Protein AF-A0A6J0RI70-F1 (afdb_monomer_lite)

Secondary structure (DSSP, 8-state):
-PPP---EEE-TTS-EEEEEEGGG-HHHHHHHHSSS--HHHHHHHHHTEEEEETTEEEEEEEPTT-----------------S--------------------S--TT------S---SS-----TTSSTT--------

Radius of gyration: 23.28 Å; chains: 1; bounding box: 47×63×50 Å

pLDDT: mean 70.94, std 17.42, range [34.47, 93.94]

Structure (mmCIF, N/CA/C/O backbone):
data_AF-A0A6J0RI70-F1
#
_entry.id   AF-A0A6J0RI70-F1
#
loop_
_atom_site.group_PDB
_atom_site.id
_atom_site.type_symbol
_atom_site.label_atom_id
_atom_site.label_alt_id
_atom_site.label_comp_id
_atom_site.label_asym_id
_atom_site.label_entity_id
_atom_site.label_seq_id
_atom_site.pdbx_PDB_ins_code
_atom_site.Cartn_x
_atom_site.Cartn_y
_atom_site.Cartn_z
_atom_site.occupancy
_atom_site.B_iso_or_equiv
_atom_site.auth_seq_id
_atom_site.auth_comp_id
_atom_site.auth_asym_id
_atom_site.auth_atom_id
_atom_site.pdbx_PDB_model_num
ATOM 1 N N . MET A 1 1 ? 23.711 0.985 5.514 1.00 39.91 1 MET A N 1
ATOM 2 C CA . MET A 1 1 ? 22.404 1.492 5.990 1.00 39.91 1 MET A CA 1
ATOM 3 C C . MET A 1 1 ? 21.301 0.726 5.266 1.00 39.91 1 MET A C 1
ATOM 5 O O . MET A 1 1 ? 21.102 0.946 4.078 1.00 39.91 1 MET A O 1
ATOM 9 N N . GLY A 1 2 ? 20.676 -0.254 5.922 1.00 62.00 2 GLY A N 1
ATOM 10 C CA . GLY A 1 2 ? 19.608 -1.062 5.320 1.00 62.00 2 GLY A CA 1
ATOM 11 C C . GLY A 1 2 ? 18.304 -0.271 5.190 1.00 62.00 2 GLY A C 1
ATOM 12 O O . GLY A 1 2 ? 18.005 0.582 6.020 1.00 62.00 2 GLY A O 1
ATOM 13 N N . LYS A 1 3 ? 17.528 -0.533 4.138 1.00 68.50 3 LYS A N 1
ATOM 14 C CA . LYS A 1 3 ? 16.209 0.079 3.934 1.00 68.50 3 LYS A CA 1
ATOM 15 C C . LYS A 1 3 ? 15.186 -0.557 4.894 1.00 68.50 3 LYS A C 1
ATOM 17 O O . LYS A 1 3 ? 15.167 -1.785 4.980 1.00 68.50 3 LYS A O 1
ATOM 22 N N . PRO A 1 4 ? 14.323 0.219 5.580 1.00 79.69 4 PRO A N 1
ATOM 23 C CA . PRO A 1 4 ? 13.300 -0.349 6.455 1.00 79.69 4 PRO A CA 1
ATOM 24 C C . PRO A 1 4 ? 12.302 -1.172 5.628 1.00 79.69 4 PRO A C 1
ATOM 26 O O . PRO A 1 4 ? 11.700 -0.658 4.679 1.00 79.69 4 PRO A O 1
ATOM 29 N N . THR A 1 5 ? 12.162 -2.456 5.970 1.00 85.00 5 THR A N 1
ATOM 30 C CA . THR A 1 5 ? 11.227 -3.402 5.344 1.00 85.00 5 THR A CA 1
ATOM 31 C C . THR A 1 5 ? 10.160 -3.806 6.357 1.00 85.00 5 THR A C 1
ATOM 33 O O . THR A 1 5 ? 10.470 -4.151 7.491 1.00 85.00 5 THR A O 1
ATOM 36 N N . PHE A 1 6 ? 8.891 -3.729 5.952 1.00 87.81 6 PHE A N 1
ATOM 37 C CA . PHE A 1 6 ? 7.721 -3.962 6.813 1.00 87.81 6 PHE A CA 1
ATOM 38 C C . PHE A 1 6 ? 7.085 -5.342 6.590 1.00 87.81 6 PHE A C 1
ATOM 40 O O . PHE A 1 6 ? 6.032 -5.641 7.140 1.00 87.81 6 PHE A O 1
ATOM 47 N N . GLY A 1 7 ? 7.716 -6.183 5.768 1.00 88.19 7 GLY A N 1
ATOM 48 C CA . GLY A 1 7 ? 7.264 -7.536 5.457 1.00 88.19 7 GLY A CA 1
ATOM 49 C C . GLY A 1 7 ? 7.619 -7.960 4.033 1.00 88.19 7 GLY A C 1
ATOM 50 O O . GLY A 1 7 ? 7.998 -7.133 3.199 1.00 88.19 7 GLY A O 1
ATOM 51 N N . ARG A 1 8 ? 7.478 -9.260 3.755 1.00 90.12 8 ARG A N 1
ATOM 52 C CA . ARG A 1 8 ? 7.557 -9.814 2.395 1.00 90.12 8 ARG A CA 1
ATOM 53 C C . ARG A 1 8 ? 6.194 -9.706 1.717 1.00 90.12 8 ARG A C 1
ATOM 55 O O . ARG A 1 8 ? 5.167 -9.889 2.364 1.00 90.12 8 ARG A O 1
ATOM 62 N N . CYS A 1 9 ? 6.189 -9.424 0.424 1.00 90.50 9 CYS A N 1
ATOM 63 C CA . CYS A 1 9 ? 4.981 -9.272 -0.379 1.00 90.50 9 CYS A CA 1
ATOM 64 C C . CYS A 1 9 ? 5.191 -9.843 -1.785 1.00 90.50 9 CYS A C 1
ATOM 66 O O . CYS A 1 9 ? 6.317 -10.110 -2.206 1.00 90.50 9 CYS A O 1
ATOM 68 N N . ILE A 1 10 ? 4.096 -10.027 -2.517 1.00 89.88 10 ILE A N 1
ATOM 69 C CA . ILE A 1 10 ? 4.117 -10.409 -3.929 1.00 89.88 10 ILE A CA 1
ATOM 70 C C . ILE A 1 10 ? 3.629 -9.208 -4.735 1.00 89.88 10 ILE A C 1
ATOM 72 O O . ILE A 1 10 ? 2.579 -8.640 -4.441 1.00 89.88 10 ILE A O 1
ATOM 76 N N . THR A 1 11 ? 4.418 -8.787 -5.719 1.00 87.94 11 THR A N 1
ATOM 77 C CA . THR A 1 11 ? 4.047 -7.700 -6.634 1.00 87.94 11 THR A CA 1
ATOM 78 C C . THR A 1 11 ? 2.884 -8.125 -7.535 1.00 87.94 11 THR A C 1
ATOM 80 O O . THR A 1 11 ? 2.719 -9.323 -7.770 1.00 87.94 11 THR A O 1
ATOM 83 N N . PRO A 1 12 ? 2.120 -7.184 -8.124 1.00 84.00 12 PRO A N 1
ATOM 84 C CA . PRO A 1 12 ? 1.043 -7.519 -9.065 1.00 84.00 12 PRO A CA 1
ATOM 85 C C . PRO A 1 12 ? 1.508 -8.369 -10.260 1.00 84.00 12 PRO A C 1
ATOM 87 O O . PRO A 1 12 ? 0.736 -9.139 -10.816 1.00 84.00 12 PRO A O 1
ATOM 90 N N . ASN A 1 13 ? 2.800 -8.298 -10.598 1.00 84.94 13 ASN A N 1
ATOM 91 C CA . ASN A 1 13 ? 3.436 -9.104 -11.644 1.00 84.94 13 ASN A CA 1
ATOM 92 C C . ASN A 1 13 ? 3.864 -10.510 -11.168 1.00 84.94 13 ASN A C 1
ATOM 94 O O . ASN A 1 13 ? 4.660 -11.167 -11.837 1.00 84.94 13 ASN A O 1
ATOM 98 N N . GLY A 1 14 ? 3.436 -10.945 -9.979 1.00 83.50 14 GLY A N 1
ATOM 99 C CA . GLY A 1 14 ? 3.756 -12.256 -9.406 1.00 83.50 14 GLY A CA 1
ATOM 100 C C . GLY A 1 14 ? 5.187 -12.405 -8.879 1.00 83.50 14 GLY A C 1
ATOM 101 O O . GLY A 1 14 ? 5.599 -13.510 -8.533 1.00 83.50 14 GLY A O 1
ATOM 102 N N . ARG A 1 15 ? 5.972 -11.321 -8.803 1.00 84.00 15 ARG A N 1
ATOM 103 C CA . ARG A 1 15 ? 7.363 -11.382 -8.319 1.00 84.00 15 ARG A CA 1
ATOM 104 C C . ARG A 1 15 ? 7.454 -11.135 -6.817 1.00 84.00 15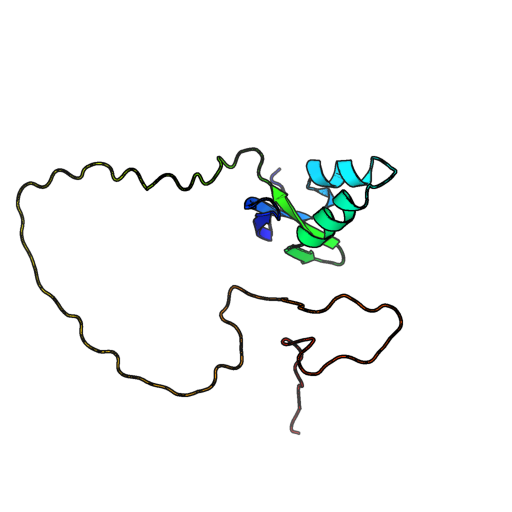 ARG A C 1
ATOM 106 O O . ARG A 1 15 ? 6.780 -10.215 -6.340 1.00 84.00 15 ARG A O 1
ATOM 113 N N . PRO A 1 16 ? 8.308 -11.874 -6.089 1.00 87.75 16 PRO A N 1
ATOM 114 C CA . PRO A 1 16 ? 8.561 -11.606 -4.683 1.00 87.75 16 PRO A CA 1
ATOM 115 C C . PRO A 1 16 ? 9.232 -10.241 -4.495 1.00 87.75 16 PRO A C 1
ATOM 117 O O . PRO A 1 16 ? 10.081 -9.815 -5.286 1.00 87.75 16 PRO A O 1
ATOM 120 N N . GLY A 1 17 ? 8.823 -9.552 -3.440 1.00 90.25 17 GLY A N 1
ATOM 121 C CA . GLY A 1 17 ? 9.326 -8.240 -3.086 1.00 90.25 17 GLY A CA 1
ATOM 122 C C . GLY A 1 17 ? 9.187 -7.938 -1.602 1.00 90.25 17 GLY A C 1
ATOM 123 O O . GLY A 1 17 ? 8.696 -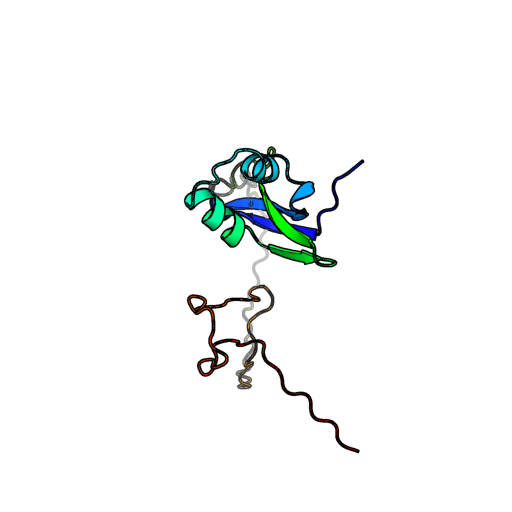8.741 -0.802 1.00 90.25 17 GLY A O 1
ATOM 124 N N . SER A 1 18 ? 9.582 -6.722 -1.254 1.00 92.19 18 SER A N 1
ATOM 125 C CA . SER A 1 18 ? 9.555 -6.206 0.107 1.00 92.19 18 SER A CA 1
ATOM 126 C C . SER A 1 18 ? 8.584 -5.031 0.225 1.00 92.19 18 SER A C 1
ATOM 128 O O . SER A 1 18 ? 8.613 -4.098 -0.585 1.00 92.19 18 SER A O 1
ATOM 130 N N . CYS A 1 19 ? 7.739 -5.058 1.257 1.00 92.56 19 CYS A N 1
ATOM 131 C CA . CYS A 1 19 ? 6.804 -3.983 1.578 1.00 92.56 19 CYS A CA 1
ATOM 132 C C . CYS A 1 19 ? 7.563 -2.828 2.239 1.00 92.56 19 CYS A C 1
ATOM 134 O O . CYS A 1 19 ? 8.150 -2.980 3.312 1.00 92.56 19 CYS A O 1
ATOM 136 N N . VAL A 1 20 ? 7.622 -1.684 1.563 1.00 92.19 20 VAL A N 1
ATOM 137 C CA . VAL A 1 20 ? 8.517 -0.565 1.893 1.00 92.19 20 VAL A CA 1
ATOM 138 C C . VAL A 1 20 ? 7.844 0.763 1.562 1.00 92.19 20 VAL A C 1
ATOM 140 O O . VAL A 1 20 ? 6.949 0.820 0.723 1.00 92.19 20 VAL A O 1
ATOM 143 N N . ILE A 1 21 ? 8.282 1.861 2.181 1.00 91.44 21 ILE A N 1
ATOM 144 C CA . ILE A 1 21 ? 7.744 3.196 1.862 1.00 91.44 21 ILE A CA 1
ATOM 145 C C . ILE A 1 21 ? 8.048 3.536 0.396 1.00 91.44 21 ILE A C 1
ATOM 147 O O . ILE A 1 21 ? 9.165 3.306 -0.078 1.00 91.44 21 ILE A O 1
ATOM 151 N N . LEU A 1 22 ? 7.071 4.125 -0.301 1.00 88.06 22 LEU A N 1
ATOM 152 C CA . LEU A 1 22 ? 7.153 4.503 -1.719 1.00 88.06 22 LEU A CA 1
ATOM 153 C C . LEU A 1 22 ? 8.436 5.262 -2.082 1.00 88.06 22 LEU A C 1
ATOM 155 O O . LEU A 1 22 ? 9.120 4.894 -3.034 1.00 88.06 22 LEU A O 1
ATOM 159 N N . GLN A 1 23 ? 8.822 6.238 -1.259 1.00 86.38 23 GLN A N 1
ATOM 160 C CA . GLN A 1 23 ? 10.041 7.044 -1.422 1.00 86.38 23 GLN A CA 1
ATOM 161 C C . GLN A 1 23 ? 11.327 6.209 -1.446 1.00 86.38 23 GLN A C 1
ATOM 163 O O . GLN A 1 23 ? 12.315 6.585 -2.066 1.00 86.38 23 GLN A O 1
ATOM 168 N N . HIS A 1 24 ? 11.329 5.055 -0.784 1.00 86.94 24 HIS A N 1
ATOM 169 C CA . HIS A 1 24 ? 12.502 4.200 -0.722 1.00 86.94 24 HIS A CA 1
ATOM 170 C C . HIS A 1 24 ? 12.567 3.200 -1.885 1.00 86.94 24 HIS A C 1
ATOM 172 O O . HIS A 1 24 ? 13.570 2.501 -2.037 1.00 86.94 24 HIS A O 1
ATOM 178 N N . CYS A 1 25 ? 11.523 3.058 -2.708 1.00 88.06 25 CYS A N 1
ATOM 179 C CA . CYS A 1 25 ? 11.543 2.189 -3.885 1.00 88.06 25 CYS A CA 1
ATOM 180 C C . CYS A 1 25 ? 11.892 2.990 -5.144 1.00 88.06 25 CYS A C 1
ATOM 182 O O . CYS A 1 25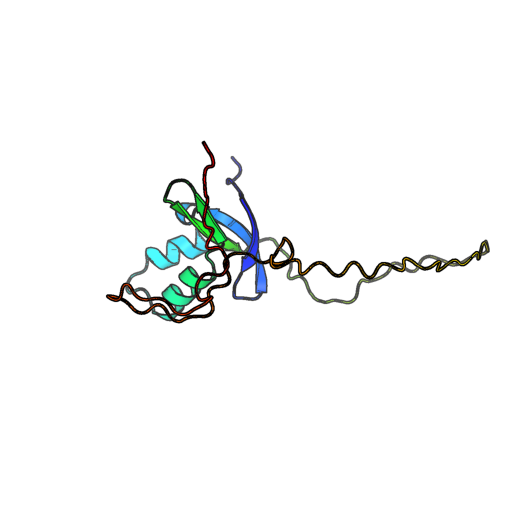 ? 11.002 3.486 -5.828 1.00 88.06 25 CYS A O 1
ATOM 184 N N . LYS A 1 26 ? 13.184 3.063 -5.495 1.00 86.69 26 LYS A N 1
ATOM 185 C CA . LYS A 1 26 ? 13.673 3.835 -6.655 1.00 86.69 26 LYS A CA 1
ATOM 186 C C . LYS A 1 26 ? 12.905 3.531 -7.951 1.00 86.69 26 LYS A C 1
ATOM 188 O O . LYS A 1 26 ? 12.583 4.452 -8.685 1.00 86.69 26 LYS A O 1
ATOM 193 N N . LYS A 1 27 ? 12.561 2.258 -8.183 1.00 81.19 27 LYS A N 1
ATOM 194 C CA . LYS A 1 27 ? 11.871 1.780 -9.394 1.00 81.19 27 LYS A CA 1
ATOM 195 C C . LYS A 1 27 ? 10.441 2.309 -9.551 1.00 81.19 27 LYS A C 1
ATOM 197 O O . LYS A 1 27 ? 10.022 2.582 -10.667 1.00 81.19 27 LYS A O 1
ATOM 202 N N . LEU A 1 28 ? 9.690 2.427 -8.455 1.00 79.75 28 LEU A N 1
ATOM 203 C CA . LEU A 1 28 ? 8.322 2.962 -8.485 1.00 79.75 28 LEU A CA 1
ATOM 204 C C . LEU A 1 28 ? 8.316 4.479 -8.270 1.00 79.75 28 LEU A C 1
ATOM 206 O O . LEU A 1 28 ? 7.469 5.173 -8.819 1.00 79.75 28 LEU A O 1
ATOM 210 N N . TYR A 1 29 ? 9.296 5.004 -7.535 1.00 85.06 29 TYR A N 1
ATOM 211 C CA . TYR A 1 29 ? 9.478 6.440 -7.361 1.00 85.06 29 TYR A CA 1
ATOM 212 C C . TYR A 1 29 ? 9.830 7.140 -8.680 1.00 85.06 29 TYR A C 1
ATOM 214 O O . TYR A 1 29 ? 9.293 8.202 -8.968 1.00 85.06 29 TYR A O 1
ATOM 222 N N . SER A 1 30 ? 10.655 6.520 -9.533 1.00 79.25 30 SER A N 1
ATOM 223 C CA . SER A 1 30 ? 10.973 7.062 -10.861 1.00 79.25 30 SER A CA 1
ATOM 224 C C . SER A 1 30 ? 9.763 7.154 -11.788 1.00 79.25 30 SER A C 1
ATOM 226 O O . SER A 1 30 ? 9.734 8.028 -12.646 1.00 79.25 30 SER A O 1
ATOM 228 N N . LEU A 1 31 ? 8.749 6.297 -11.610 1.00 79.81 31 LEU A N 1
ATOM 229 C CA . LEU A 1 31 ? 7.508 6.410 -12.379 1.00 79.81 31 LEU A CA 1
ATOM 230 C C . LEU A 1 31 ? 6.785 7.714 -12.043 1.00 79.81 31 LEU A C 1
ATOM 232 O O . LEU A 1 31 ? 6.291 8.358 -12.950 1.00 79.81 31 LEU A O 1
ATOM 236 N N . LEU A 1 32 ? 6.783 8.131 -10.773 1.00 78.44 32 LEU A N 1
ATOM 237 C CA . LEU A 1 32 ? 6.129 9.365 -10.316 1.00 78.44 32 LEU A CA 1
ATOM 238 C C . LEU A 1 32 ? 6.834 10.642 -10.782 1.00 78.44 32 LEU A C 1
ATOM 240 O O . LEU A 1 32 ? 6.189 11.682 -10.878 1.00 78.44 32 LEU A O 1
ATOM 244 N N . LEU A 1 33 ? 8.140 10.566 -11.048 1.00 79.19 33 LEU A N 1
ATOM 245 C CA . LEU A 1 33 ? 8.941 11.702 -11.510 1.00 79.19 33 LEU A CA 1
ATOM 246 C C . LEU A 1 33 ? 8.770 11.972 -13.011 1.00 79.19 33 LEU A C 1
ATOM 248 O O . LEU A 1 33 ? 8.875 13.118 -13.437 1.00 79.19 33 LEU A O 1
ATOM 252 N N . ASN A 1 34 ? 8.481 10.939 -13.805 1.00 68.44 34 ASN A N 1
ATOM 253 C CA . ASN A 1 34 ? 8.314 11.066 -15.249 1.00 68.44 34 ASN A CA 1
ATOM 254 C C . ASN A 1 34 ? 6.839 11.347 -15.575 1.00 68.44 34 ASN A C 1
ATOM 256 O O . ASN A 1 34 ? 6.028 10.428 -15.692 1.00 68.44 34 ASN A O 1
ATOM 260 N N . GLN A 1 35 ? 6.481 12.627 -15.694 1.00 73.94 35 GLN A N 1
ATOM 261 C CA . GLN A 1 35 ? 5.180 13.038 -16.226 1.00 73.94 35 GLN A CA 1
ATOM 262 C C . GLN A 1 35 ? 5.175 13.041 -17.766 1.00 73.94 35 GLN A C 1
ATOM 264 O O . GLN A 1 35 ? 6.200 13.360 -18.368 1.00 73.94 35 GLN A O 1
ATOM 269 N N . PRO A 1 36 ? 4.023 12.751 -18.408 1.00 64.81 36 PRO A N 1
ATOM 270 C CA . PRO A 1 36 ? 2.726 12.418 -17.810 1.00 64.81 36 PRO A CA 1
ATOM 271 C C . PRO A 1 36 ? 2.642 10.966 -17.310 1.00 64.81 36 PRO A C 1
ATOM 273 O O . PRO A 1 36 ? 3.109 10.023 -17.946 1.00 64.81 36 PRO A O 1
ATOM 276 N N . LEU A 1 37 ? 2.004 10.785 -16.151 1.00 68.19 37 LEU A N 1
ATOM 277 C CA . LEU A 1 37 ? 1.830 9.472 -15.534 1.00 68.19 37 LEU A CA 1
ATOM 278 C C . LEU A 1 37 ? 0.778 8.667 -16.311 1.00 68.19 37 LEU A C 1
ATOM 280 O O . LEU A 1 37 ? -0.415 8.941 -16.196 1.00 68.19 37 LEU A O 1
ATOM 284 N N . HIS A 1 38 ? 1.215 7.681 -17.093 1.00 74.75 38 HIS A N 1
ATOM 285 C CA . HIS A 1 38 ? 0.317 6.805 -17.850 1.00 74.75 38 HIS A CA 1
ATOM 286 C C . HIS A 1 38 ? -0.642 6.044 -16.912 1.00 74.75 38 HIS A C 1
ATOM 288 O O . HIS A 1 38 ? -0.221 5.564 -15.856 1.00 74.75 38 HIS A O 1
ATOM 294 N N . ASP A 1 39 ? -1.913 5.884 -17.292 1.00 75.62 39 ASP A N 1
ATOM 295 C CA . ASP A 1 39 ? -2.940 5.265 -16.434 1.00 75.62 39 ASP A CA 1
ATOM 296 C C . ASP A 1 39 ? -2.605 3.832 -15.993 1.00 75.62 39 ASP A C 1
ATOM 298 O O . ASP A 1 39 ? -2.919 3.428 -14.873 1.00 75.62 39 ASP A O 1
ATOM 302 N N . VAL A 1 40 ? -1.853 3.093 -16.812 1.00 76.75 40 VAL A N 1
ATOM 303 C CA . VAL A 1 40 ? -1.328 1.763 -16.463 1.00 76.75 40 VAL A CA 1
ATOM 304 C C . VAL A 1 40 ? -0.404 1.826 -15.241 1.00 76.75 40 VAL A C 1
ATOM 306 O O . VAL A 1 40 ? -0.483 0.985 -14.345 1.00 76.75 40 VAL A O 1
ATOM 309 N N . ASN A 1 41 ? 0.432 2.863 -15.146 1.00 78.44 41 ASN A N 1
ATOM 310 C CA . ASN A 1 41 ? 1.335 3.053 -14.011 1.00 78.44 41 ASN A CA 1
ATOM 311 C C . ASN A 1 41 ? 0.565 3.435 -12.742 1.00 78.44 41 ASN A C 1
ATOM 313 O O . ASN A 1 41 ? 0.945 3.013 -11.649 1.00 78.44 41 ASN A O 1
ATOM 317 N N . ARG A 1 42 ? -0.544 4.181 -12.875 1.00 82.25 42 ARG A N 1
ATOM 318 C CA . ARG A 1 42 ? -1.450 4.481 -11.753 1.00 82.25 42 ARG A CA 1
ATOM 319 C C . ARG A 1 42 ? -2.094 3.215 -11.206 1.00 82.25 42 ARG A C 1
ATOM 321 O O . ARG A 1 42 ? -2.076 3.005 -9.993 1.00 82.25 42 ARG A O 1
ATOM 328 N N . LEU A 1 43 ? -2.606 2.358 -12.089 1.00 84.12 43 LEU A N 1
ATOM 329 C CA . LEU A 1 43 ? -3.204 1.086 -11.694 1.00 84.12 43 LEU A CA 1
ATOM 330 C C . LEU A 1 43 ? -2.175 0.188 -10.998 1.00 84.12 43 LEU A C 1
ATOM 332 O O . LEU A 1 43 ? -2.447 -0.349 -9.925 1.00 84.12 43 LEU A O 1
ATOM 336 N N . TYR A 1 44 ? -0.964 0.098 -11.551 1.00 85.62 44 TYR A N 1
ATOM 337 C CA . TYR A 1 44 ? 0.116 -0.690 -10.963 1.00 85.62 44 TYR A CA 1
ATOM 338 C C . TYR A 1 44 ? 0.541 -0.180 -9.574 1.00 85.62 44 TYR A C 1
ATOM 340 O O . TYR A 1 44 ? 0.760 -0.981 -8.661 1.00 85.62 44 TYR A O 1
ATOM 348 N N . LEU A 1 45 ? 0.623 1.143 -9.380 1.00 84.81 45 LEU A N 1
ATOM 349 C CA . LEU A 1 45 ? 0.897 1.763 -8.076 1.00 84.81 45 LEU A CA 1
ATOM 350 C C . LEU A 1 45 ? -0.206 1.449 -7.059 1.00 84.81 45 LEU A C 1
ATOM 352 O O . LEU A 1 45 ? 0.105 1.107 -5.919 1.00 84.81 45 LEU A O 1
ATOM 356 N N . SER A 1 46 ? -1.471 1.509 -7.485 1.00 85.69 46 SER A N 1
ATOM 357 C CA . SER A 1 46 ? -2.622 1.165 -6.646 1.00 85.69 46 SER A CA 1
ATOM 358 C C . SER A 1 46 ? -2.617 -0.309 -6.235 1.00 85.69 46 SER A C 1
ATOM 360 O O . SER A 1 46 ? -2.862 -0.621 -5.076 1.00 85.69 46 SER A O 1
ATOM 362 N N . GLN A 1 47 ? -2.323 -1.226 -7.161 1.00 87.31 47 GLN A N 1
ATOM 363 C CA . GLN A 1 47 ? -2.302 -2.670 -6.892 1.00 87.31 47 GLN A CA 1
ATOM 364 C C . GLN A 1 47 ? -1.080 -3.111 -6.081 1.00 87.31 47 GLN A C 1
ATOM 366 O O . GLN A 1 47 ? -1.132 -4.104 -5.363 1.00 87.31 47 GLN A O 1
ATOM 371 N N . SER A 1 48 ? 0.032 -2.380 -6.182 1.00 88.44 48 SER A N 1
ATOM 372 C CA . SER A 1 48 ? 1.251 -2.678 -5.425 1.00 88.44 48 SER A CA 1
ATOM 373 C C . SER A 1 48 ? 1.170 -2.223 -3.968 1.00 88.44 48 SER A C 1
ATOM 375 O O . SER A 1 48 ? 2.134 -2.397 -3.229 1.00 88.44 48 SER A O 1
ATOM 377 N N . GLN A 1 49 ? 0.074 -1.614 -3.530 1.00 91.88 49 GLN A N 1
ATOM 378 C CA . GLN A 1 49 ? -0.051 -1.092 -2.181 1.00 91.88 49 GLN A CA 1
ATOM 379 C C . GLN A 1 49 ? -0.194 -2.214 -1.140 1.00 91.88 49 GLN A C 1
ATOM 381 O O . GLN A 1 49 ? -1.145 -2.987 -1.169 1.00 91.88 49 GLN A O 1
ATOM 386 N N . CYS A 1 50 ? 0.740 -2.275 -0.185 1.00 90.56 50 CYS A N 1
ATOM 387 C CA . CYS A 1 50 ? 0.764 -3.300 0.868 1.00 90.56 50 CYS A CA 1
ATOM 388 C C . CYS A 1 50 ? 0.386 -2.767 2.259 1.00 90.56 50 CYS A C 1
ATOM 390 O O . CYS A 1 50 ? 0.227 -3.558 3.185 1.00 90.56 50 CYS A O 1
ATOM 392 N N . GLY A 1 51 ? 0.240 -1.448 2.433 1.00 89.19 51 GLY A N 1
ATOM 393 C CA . GLY A 1 51 ? -0.209 -0.869 3.699 1.00 89.19 51 GLY A CA 1
ATOM 394 C C . GLY A 1 51 ? -0.020 0.644 3.805 1.00 89.19 51 GLY A C 1
ATOM 395 O O . GLY A 1 51 ? 0.309 1.327 2.831 1.00 89.19 51 GLY A O 1
ATOM 396 N N . TYR A 1 52 ? -0.206 1.155 5.022 1.00 89.94 52 TYR A N 1
ATOM 397 C CA . TYR A 1 52 ? 0.030 2.548 5.396 1.00 89.94 52 TYR A CA 1
ATOM 398 C C . TYR A 1 52 ? 0.794 2.614 6.715 1.00 89.94 52 TYR A C 1
ATOM 400 O O . TYR A 1 52 ? 0.478 1.889 7.654 1.00 89.94 52 TYR A O 1
ATOM 408 N N . LEU A 1 53 ? 1.764 3.520 6.798 1.00 87.25 53 LEU A N 1
ATOM 409 C CA . LEU A 1 53 ? 2.514 3.789 8.020 1.00 87.25 53 LEU A CA 1
ATOM 410 C C . LEU A 1 53 ? 2.698 5.294 8.186 1.00 87.25 53 LEU A C 1
ATOM 412 O O . LEU A 1 53 ? 3.284 5.937 7.319 1.00 87.25 53 LEU A O 1
ATOM 416 N N . ASN A 1 54 ? 2.225 5.867 9.295 1.00 88.31 54 ASN A N 1
ATOM 417 C CA . ASN A 1 54 ? 2.390 7.295 9.607 1.00 88.31 54 ASN A CA 1
ATOM 418 C C . ASN A 1 54 ? 1.956 8.221 8.452 1.00 88.31 54 ASN A C 1
ATOM 420 O O . ASN A 1 54 ? 2.699 9.113 8.048 1.00 88.31 54 ASN A O 1
ATOM 424 N N . ARG A 1 55 ? 0.772 7.966 7.870 1.00 85.94 55 ARG A N 1
ATOM 425 C CA . ARG A 1 55 ? 0.231 8.642 6.666 1.00 85.94 55 ARG A CA 1
ATOM 426 C C . ARG A 1 55 ? 1.052 8.460 5.378 1.00 85.94 55 ARG A C 1
ATOM 428 O O . ARG A 1 55 ? 0.697 9.026 4.349 1.00 85.94 55 ARG A O 1
ATOM 435 N N . LYS A 1 56 ? 2.114 7.652 5.389 1.00 86.25 56 LYS A N 1
ATOM 436 C CA . LYS A 1 56 ? 2.880 7.282 4.194 1.00 86.25 56 LYS A CA 1
ATOM 437 C C . LYS A 1 56 ? 2.359 5.968 3.624 1.00 86.25 56 LYS A C 1
ATOM 439 O O . LYS A 1 56 ? 2.119 5.012 4.360 1.00 86.25 56 LYS A O 1
ATOM 444 N N . VAL A 1 57 ? 2.215 5.916 2.303 1.00 89.75 57 VAL A N 1
ATOM 445 C CA . VAL A 1 57 ? 1.859 4.688 1.582 1.00 89.75 57 VAL A CA 1
ATOM 446 C C . VAL A 1 57 ? 3.057 3.740 1.555 1.00 89.75 57 VAL A C 1
ATOM 448 O O . VAL A 1 57 ? 4.175 4.132 1.193 1.00 89.75 57 VAL A O 1
ATOM 451 N N . LEU A 1 58 ? 2.801 2.482 1.908 1.00 91.81 58 LEU A N 1
ATOM 452 C CA . LEU A 1 58 ? 3.720 1.371 1.704 1.00 91.81 58 LEU A CA 1
ATOM 453 C C . LEU A 1 58 ? 3.364 0.648 0.405 1.00 91.81 58 LEU A C 1
ATOM 455 O O . LEU A 1 58 ? 2.198 0.360 0.134 1.00 91.81 58 LEU A O 1
ATOM 459 N N . ILE A 1 59 ? 4.385 0.315 -0.375 1.00 92.19 59 ILE A N 1
ATOM 460 C CA . ILE A 1 59 ? 4.261 -0.422 -1.630 1.00 92.19 59 ILE A CA 1
ATOM 461 C C . ILE A 1 59 ? 5.131 -1.674 -1.626 1.00 92.19 59 ILE A C 1
ATOM 463 O O . ILE A 1 59 ? 6.186 -1.732 -0.991 1.00 92.19 59 ILE A O 1
ATOM 467 N N . CYS A 1 60 ? 4.707 -2.663 -2.396 1.00 92.75 60 CYS A N 1
ATOM 468 C CA . CYS A 1 60 ? 5.465 -3.856 -2.683 1.00 92.75 60 CYS A CA 1
ATOM 469 C C . CYS A 1 60 ? 6.525 -3.543 -3.741 1.00 92.75 60 CYS A C 1
ATOM 471 O O . CYS A 1 60 ? 6.227 -3.368 -4.923 1.00 92.75 60 CYS A O 1
ATOM 473 N N . CYS A 1 61 ? 7.777 -3.429 -3.304 1.00 91.44 61 CYS A N 1
ATOM 474 C CA . CYS A 1 61 ? 8.907 -3.165 -4.182 1.00 91.44 61 CYS A CA 1
ATOM 475 C C . CYS A 1 61 ? 9.543 -4.506 -4.578 1.00 91.44 61 CYS A C 1
ATOM 477 O O . CYS A 1 61 ? 9.944 -5.243 -3.678 1.00 91.44 61 CYS A O 1
ATOM 479 N N . PRO A 1 62 ? 9.647 -4.844 -5.877 1.00 88.94 62 PRO A N 1
ATOM 480 C CA . PRO A 1 62 ? 10.294 -6.082 -6.299 1.00 88.94 62 PRO A CA 1
ATOM 481 C C . PRO A 1 62 ? 11.765 -6.069 -5.882 1.00 88.94 62 PRO A C 1
ATOM 483 O O . PRO A 1 62 ? 12.464 -5.074 -6.107 1.00 88.94 62 PRO A O 1
ATOM 486 N N . ASP A 1 63 ? 12.237 -7.170 -5.308 1.00 84.31 63 ASP A N 1
ATOM 487 C CA . ASP A 1 63 ? 13.649 -7.305 -4.972 1.00 84.31 63 ASP A CA 1
ATOM 488 C C . ASP A 1 63 ? 14.426 -7.550 -6.276 1.00 84.31 63 ASP A C 1
ATOM 490 O O . ASP A 1 63 ? 14.115 -8.456 -7.041 1.00 84.31 63 ASP A O 1
ATOM 494 N N . GLN A 1 64 ? 15.428 -6.720 -6.579 1.00 68.19 64 GLN A N 1
ATOM 495 C CA . GLN A 1 64 ? 16.228 -6.864 -7.813 1.00 68.19 64 GLN A CA 1
ATOM 496 C C . GLN A 1 64 ? 17.037 -8.177 -7.834 1.00 68.19 64 GLN A C 1
ATOM 498 O O . GLN A 1 64 ? 17.433 -8.631 -8.900 1.00 68.19 64 GLN A O 1
ATOM 503 N N . ASN A 1 65 ? 17.249 -8.781 -6.660 1.00 58.31 65 ASN A N 1
ATOM 504 C CA . ASN A 1 65 ? 18.033 -10.000 -6.463 1.00 58.31 65 ASN A CA 1
ATOM 505 C C . ASN A 1 65 ? 17.192 -11.229 -6.102 1.00 58.31 65 ASN A C 1
ATOM 507 O O . ASN A 1 65 ? 17.763 -12.275 -5.796 1.00 58.31 65 ASN A O 1
ATOM 511 N N . SER A 1 66 ? 15.859 -11.139 -6.106 1.00 50.38 66 SER A N 1
ATOM 512 C CA . SER A 1 66 ? 15.058 -12.348 -5.978 1.00 50.38 66 SER A CA 1
ATOM 513 C C . SER A 1 66 ? 15.033 -13.035 -7.337 1.00 50.38 66 SER A C 1
ATOM 515 O O . SER A 1 66 ? 14.368 -12.609 -8.285 1.00 50.38 66 SER A O 1
ATOM 517 N N . THR A 1 67 ? 15.816 -14.109 -7.432 1.00 45.69 67 THR A N 1
ATOM 518 C CA . THR A 1 67 ? 15.620 -15.131 -8.452 1.00 45.69 67 THR A CA 1
ATOM 519 C C . THR A 1 67 ? 14.120 -15.398 -8.566 1.00 45.69 67 THR A C 1
ATOM 521 O O . THR A 1 67 ? 13.435 -15.459 -7.535 1.00 45.69 67 THR A O 1
ATOM 524 N N . PRO A 1 68 ? 13.566 -15.496 -9.790 1.00 45.62 68 PRO A N 1
ATOM 525 C CA . PRO A 1 68 ? 12.188 -15.925 -9.931 1.00 45.62 68 PRO A CA 1
ATOM 526 C C . PRO A 1 68 ? 12.020 -17.179 -9.074 1.00 45.62 68 PRO A C 1
ATOM 528 O O . PRO A 1 68 ? 12.866 -18.076 -9.124 1.00 45.62 68 PRO A O 1
ATOM 531 N N . LEU A 1 69 ? 10.953 -17.236 -8.272 1.00 44.81 69 LEU A N 1
ATOM 532 C CA . LEU A 1 69 ? 10.421 -18.524 -7.854 1.00 44.81 69 LEU A CA 1
ATOM 533 C C . LEU A 1 69 ? 9.987 -19.190 -9.155 1.00 44.81 69 LEU A C 1
ATOM 535 O O . LEU A 1 69 ? 8.843 -19.076 -9.585 1.00 44.81 69 LEU A O 1
ATOM 539 N N . ILE A 1 70 ? 10.946 -19.800 -9.843 1.00 39.50 70 ILE A N 1
ATOM 540 C CA . ILE A 1 70 ? 10.638 -20.797 -10.830 1.00 39.50 70 ILE A CA 1
ATOM 541 C C . ILE A 1 70 ? 9.880 -21.831 -10.010 1.00 39.50 70 ILE A C 1
ATOM 543 O O . ILE A 1 70 ? 10.386 -22.345 -9.008 1.00 39.50 70 ILE A O 1
ATOM 547 N N . LEU A 1 71 ? 8.651 -22.121 -10.416 1.00 43.38 71 LEU A N 1
ATOM 548 C CA . LEU A 1 71 ? 8.008 -23.378 -10.074 1.00 43.38 71 LEU A CA 1
ATOM 549 C C . LEU A 1 71 ? 8.779 -24.502 -10.794 1.00 43.38 71 LEU A C 1
ATOM 551 O O . LEU A 1 71 ? 8.240 -25.227 -11.617 1.00 43.38 71 LEU A O 1
ATOM 555 N N . THR A 1 72 ? 10.083 -24.603 -10.551 1.00 36.22 72 THR A N 1
ATOM 556 C CA . THR A 1 72 ? 10.875 -25.779 -10.852 1.00 36.22 72 THR A CA 1
ATOM 557 C C . THR A 1 72 ? 10.668 -26.662 -9.656 1.00 36.22 72 THR A C 1
ATOM 559 O O . THR A 1 72 ? 11.073 -26.325 -8.542 1.00 36.22 72 THR A O 1
ATOM 562 N N . GLN A 1 73 ? 9.956 -27.750 -9.923 1.00 48.31 73 GLN A N 1
ATOM 563 C CA . GLN A 1 73 ? 9.953 -28.979 -9.150 1.00 48.31 73 GLN A CA 1
ATOM 564 C C . GLN A 1 73 ? 11.223 -29.057 -8.309 1.00 48.31 73 GLN A C 1
ATOM 566 O O . GLN A 1 73 ? 12.330 -29.019 -8.849 1.00 48.31 73 GLN A O 1
ATOM 571 N N . ALA A 1 74 ? 11.039 -29.082 -6.990 1.00 42.91 74 ALA A N 1
ATOM 572 C CA . ALA A 1 74 ? 12.122 -29.257 -6.048 1.00 42.91 74 ALA A CA 1
ATOM 573 C C . ALA A 1 74 ? 13.006 -30.408 -6.535 1.00 42.91 74 ALA A C 1
ATOM 575 O O . ALA A 1 74 ? 12.570 -31.558 -6.583 1.00 42.91 74 ALA A O 1
ATOM 576 N N . THR A 1 75 ? 14.240 -30.091 -6.920 1.00 35.84 75 THR A N 1
ATOM 577 C CA . THR A 1 75 ? 15.292 -31.074 -7.125 1.00 35.84 75 THR A CA 1
ATOM 578 C C . THR A 1 75 ? 15.599 -31.650 -5.751 1.00 35.84 75 THR A C 1
ATOM 580 O O . THR A 1 75 ? 16.426 -31.148 -4.990 1.00 35.84 75 THR A O 1
ATOM 583 N N . VAL A 1 76 ? 14.843 -32.685 -5.397 1.00 46.06 76 VAL A N 1
ATOM 584 C CA . VAL A 1 76 ? 15.162 -33.596 -4.312 1.00 46.06 76 VAL A CA 1
ATOM 585 C C . VAL A 1 76 ? 16.541 -34.152 -4.648 1.00 46.06 76 VAL A C 1
ATOM 587 O O . VAL A 1 76 ? 16.704 -34.876 -5.628 1.00 46.06 76 VAL A O 1
ATOM 590 N N . LYS A 1 77 ? 17.557 -33.775 -3.866 1.00 40.81 77 LYS A N 1
ATOM 591 C CA . LYS A 1 77 ? 18.817 -34.524 -3.837 1.00 40.81 77 LYS A CA 1
ATOM 592 C C . LYS A 1 77 ? 18.446 -35.998 -3.625 1.00 40.81 77 LYS A C 1
ATOM 594 O O . LYS A 1 77 ? 17.707 -36.257 -2.674 1.00 40.81 77 LYS A O 1
ATOM 599 N N . PRO A 1 78 ? 18.901 -36.949 -4.457 1.00 39.31 78 PRO A N 1
ATOM 600 C CA . PRO A 1 78 ? 18.575 -38.350 -4.246 1.00 39.31 78 PRO A CA 1
ATOM 601 C C . PRO A 1 78 ? 19.207 -38.793 -2.924 1.00 39.31 78 PRO A C 1
ATOM 603 O O . PRO A 1 78 ? 20.424 -38.933 -2.808 1.00 39.31 78 PRO A O 1
ATOM 606 N N . ILE A 1 79 ? 18.374 -38.955 -1.898 1.00 46.59 79 ILE A N 1
ATOM 607 C CA . ILE A 1 79 ? 18.764 -39.597 -0.648 1.00 46.59 79 ILE A CA 1
ATOM 608 C C . ILE A 1 79 ? 18.899 -41.082 -0.980 1.00 46.59 79 ILE A C 1
ATOM 610 O O . ILE A 1 79 ? 17.921 -41.748 -1.315 1.00 46.59 79 ILE A O 1
ATOM 614 N N . LYS A 1 80 ? 20.142 -41.566 -0.949 1.00 37.97 80 LYS A N 1
ATOM 615 C CA . LYS A 1 80 ? 20.517 -42.967 -1.135 1.00 37.97 80 LYS A CA 1
ATOM 616 C C . LYS A 1 80 ? 19.808 -43.811 -0.069 1.00 37.97 80 LYS A C 1
ATOM 618 O O . LYS A 1 80 ? 20.090 -43.675 1.118 1.00 37.97 80 LYS A O 1
ATOM 623 N N . LEU A 1 81 ? 18.860 -44.633 -0.510 1.00 49.31 81 LEU A N 1
ATOM 624 C CA . LEU A 1 81 ? 18.129 -45.587 0.314 1.00 49.31 81 LEU A CA 1
ATOM 625 C C . LEU A 1 81 ? 18.968 -46.862 0.444 1.00 49.31 81 LEU A C 1
ATOM 627 O O . LEU A 1 81 ? 18.945 -47.703 -0.442 1.00 49.31 81 LEU A O 1
ATOM 631 N N . GLU A 1 82 ? 19.683 -47.002 1.555 1.00 43.94 82 GLU A N 1
ATOM 632 C CA . GLU A 1 82 ? 20.215 -48.285 2.017 1.00 43.94 82 GLU A CA 1
ATOM 633 C C . GLU A 1 82 ? 19.771 -48.468 3.476 1.00 43.94 82 GLU A C 1
ATOM 635 O O . GLU A 1 82 ? 20.283 -47.834 4.392 1.00 43.94 82 GLU A O 1
ATOM 640 N N . GLN A 1 83 ? 18.734 -49.298 3.620 1.00 49.75 83 GLN A N 1
ATOM 641 C CA . GLN A 1 83 ? 18.443 -50.201 4.741 1.00 49.75 83 GLN A CA 1
ATOM 642 C C . GLN A 1 83 ? 18.264 -49.609 6.156 1.00 49.75 83 GLN A C 1
ATOM 644 O O . GLN A 1 83 ? 19.206 -49.374 6.904 1.00 49.75 83 GLN A O 1
ATOM 649 N N . GLY A 1 84 ? 16.994 -49.517 6.578 1.00 34.47 84 GLY A N 1
ATOM 650 C CA . GLY A 1 84 ? 16.614 -49.336 7.984 1.00 34.47 84 GLY A CA 1
ATOM 651 C C . GLY A 1 84 ? 15.128 -49.034 8.190 1.00 34.47 84 GLY A C 1
ATOM 652 O O . GLY A 1 84 ? 14.730 -47.888 8.361 1.00 34.47 84 GLY A O 1
ATOM 653 N N . PHE A 1 85 ? 14.291 -50.068 8.154 1.00 49.25 85 PHE A N 1
ATOM 654 C CA . PHE A 1 85 ? 12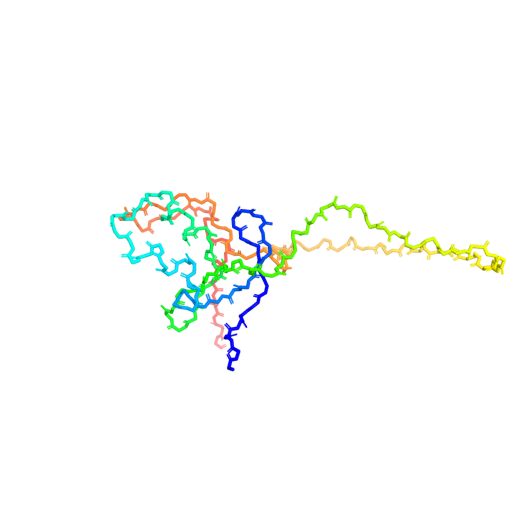.839 -50.009 8.338 1.00 49.25 85 PHE A CA 1
ATOM 655 C C . PHE A 1 85 ? 12.451 -49.699 9.798 1.00 49.25 85 PHE A C 1
ATOM 657 O O . PHE A 1 85 ? 12.757 -50.485 10.691 1.00 49.25 85 PHE A O 1
ATOM 664 N N . LYS A 1 86 ? 11.670 -48.635 10.033 1.00 42.28 86 LYS A N 1
ATOM 665 C CA . LYS A 1 86 ? 10.604 -48.635 11.054 1.00 42.28 86 LYS A CA 1
ATOM 666 C C . LYS A 1 86 ? 9.355 -47.971 10.482 1.00 42.28 86 LYS A C 1
ATOM 668 O O . LYS A 1 86 ? 9.256 -46.753 10.383 1.00 42.28 86 LYS A O 1
ATOM 673 N N . LYS A 1 87 ? 8.409 -48.817 10.084 1.00 53.97 87 LYS A N 1
ATOM 674 C CA . LYS A 1 87 ? 7.045 -48.459 9.706 1.00 53.97 87 LYS A CA 1
ATOM 675 C C . LYS A 1 87 ? 6.179 -48.625 10.957 1.00 53.97 87 LYS A C 1
ATOM 677 O O . LYS A 1 87 ? 6.065 -49.735 11.465 1.00 53.97 87 LYS A O 1
ATOM 682 N N . ALA A 1 88 ? 5.580 -47.541 11.431 1.00 44.03 88 ALA A N 1
ATOM 683 C CA . ALA A 1 88 ? 4.397 -47.578 12.279 1.00 44.03 88 ALA A CA 1
ATOM 684 C C . ALA A 1 88 ? 3.514 -46.382 11.905 1.00 44.03 88 ALA A C 1
ATOM 686 O O . ALA A 1 88 ? 3.944 -45.232 11.907 1.00 44.03 88 ALA A O 1
ATOM 687 N N . VAL A 1 89 ? 2.310 -46.732 11.476 1.00 45.59 89 VAL A N 1
ATOM 688 C CA . VAL A 1 89 ? 1.164 -45.888 11.142 1.00 45.59 89 VAL A CA 1
ATOM 689 C C . VAL A 1 89 ? 0.539 -45.338 12.429 1.00 45.59 89 VAL A C 1
ATOM 691 O O . VAL A 1 89 ? 0.675 -45.984 13.462 1.00 45.59 89 VAL A O 1
ATOM 694 N N .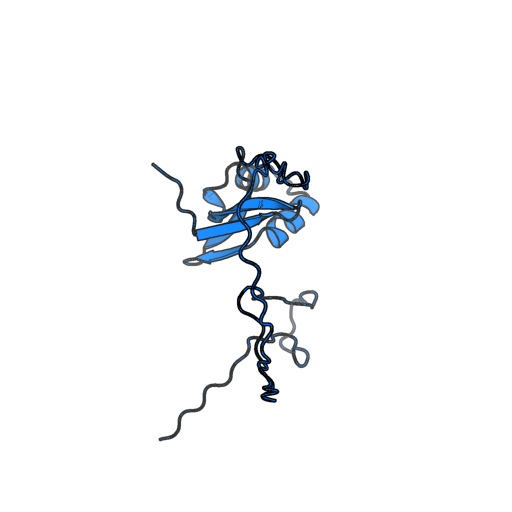 LEU A 1 90 ? -0.137 -44.182 12.329 1.00 51.94 90 LEU A N 1
ATOM 695 C CA . LEU A 1 90 ? -1.461 -43.799 12.889 1.00 51.94 90 LEU A CA 1
ATOM 696 C C . LEU A 1 90 ? -1.541 -42.261 12.736 1.00 51.94 90 LEU A C 1
ATOM 698 O O . LEU A 1 90 ? -0.730 -41.550 13.312 1.00 51.94 90 LEU A O 1
ATOM 702 N N . LEU A 1 91 ? -2.358 -41.613 11.895 1.00 58.09 91 LEU A N 1
ATOM 703 C CA . LEU A 1 91 ? -3.719 -41.886 11.420 1.00 58.09 91 LEU A CA 1
ATOM 704 C C . LEU A 1 91 ? -4.670 -42.293 12.541 1.00 58.09 91 LEU A C 1
ATOM 706 O O . LEU A 1 91 ? -5.406 -43.261 12.413 1.00 58.09 91 LEU A O 1
ATOM 710 N N . ASP A 1 92 ? -4.670 -41.486 13.603 1.00 50.53 92 ASP A N 1
ATOM 711 C CA . ASP A 1 92 ? -5.789 -41.410 14.527 1.00 50.53 92 ASP A CA 1
ATOM 712 C C . ASP A 1 92 ? -6.515 -40.070 14.411 1.00 50.53 92 ASP A C 1
ATOM 714 O O . ASP A 1 92 ? -5.956 -38.974 14.435 1.00 50.53 92 ASP A O 1
ATOM 718 N N . LYS A 1 93 ? -7.813 -40.246 14.210 1.00 56.12 93 LYS A N 1
ATOM 719 C CA . LYS A 1 93 ? -8.920 -39.307 14.158 1.00 56.12 93 LYS A CA 1
ATOM 720 C C . LYS A 1 93 ? -8.723 -38.109 15.099 1.00 56.12 93 LYS A C 1
ATOM 722 O O . LYS A 1 93 ? -8.623 -38.284 16.308 1.00 56.12 93 LYS A O 1
ATOM 727 N N . ILE A 1 94 ? -8.860 -36.894 14.567 1.00 47.28 94 ILE A N 1
ATOM 728 C CA . ILE A 1 94 ? -9.443 -35.790 15.342 1.00 47.28 94 ILE A CA 1
ATOM 729 C C . ILE A 1 94 ? -10.861 -35.572 14.802 1.00 47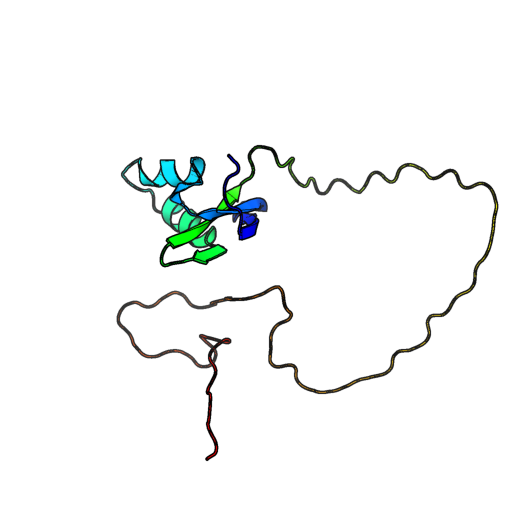.28 94 ILE A C 1
ATOM 731 O O . ILE A 1 94 ? -11.026 -34.887 13.792 1.00 47.28 94 ILE A O 1
ATOM 735 N N . PRO A 1 95 ? -11.899 -36.160 15.421 1.00 50.66 95 PRO A N 1
ATOM 736 C CA . PRO A 1 95 ? -13.264 -35.698 15.250 1.00 50.66 95 PRO A CA 1
ATOM 737 C C . PRO A 1 95 ? -13.488 -34.493 16.169 1.00 50.66 95 PRO A C 1
ATOM 739 O O . PRO A 1 95 ? -13.527 -34.659 17.384 1.00 50.66 95 PRO A O 1
ATOM 742 N N . LEU A 1 96 ? -13.616 -33.299 15.582 1.00 44.94 96 LEU A N 1
ATOM 743 C CA . LEU A 1 96 ? -14.465 -32.193 16.055 1.00 44.94 96 LEU A CA 1
ATOM 744 C C . LEU A 1 96 ? -14.429 -31.115 14.946 1.00 44.94 96 LEU A C 1
ATOM 746 O O . LEU A 1 96 ? -13.506 -30.313 14.869 1.00 44.94 96 LEU A O 1
ATOM 750 N N . GLU A 1 97 ? -15.340 -31.059 13.973 1.00 53.31 97 GLU A N 1
ATOM 751 C CA . GLU A 1 97 ? -16.784 -30.906 14.208 1.00 53.31 97 GLU A CA 1
ATOM 752 C C . GLU A 1 97 ? -17.036 -30.046 15.459 1.00 53.31 97 GLU A C 1
ATOM 754 O O . GLU A 1 97 ? -17.730 -30.419 16.392 1.00 53.31 97 GLU A O 1
ATOM 759 N N . SER A 1 98 ? -16.405 -28.867 15.496 1.00 47.12 98 SER A N 1
ATOM 760 C CA . SER A 1 98 ? -16.911 -27.725 16.258 1.00 47.12 98 SER A CA 1
ATOM 761 C C . SER A 1 98 ? -17.256 -26.624 15.266 1.00 47.12 98 SER A C 1
ATOM 763 O O . SER A 1 98 ? -16.521 -25.666 15.020 1.00 47.12 98 SER A O 1
ATOM 765 N N . THR A 1 99 ? -18.377 -26.868 14.600 1.00 51.81 99 THR A N 1
ATOM 766 C CA . THR A 1 99 ? -19.507 -25.944 14.488 1.00 51.81 99 THR A CA 1
ATOM 767 C C . THR A 1 99 ? -19.420 -24.727 15.418 1.00 51.81 99 THR A C 1
ATOM 769 O O . THR A 1 99 ? -20.137 -24.574 16.400 1.00 51.81 99 THR A O 1
ATOM 772 N N . LYS A 1 100 ? -18.568 -23.771 15.067 1.00 56.16 100 LYS A N 1
ATOM 773 C CA . LYS A 1 100 ? -18.794 -22.376 15.417 1.00 56.16 100 LYS A CA 1
ATOM 774 C C . LYS A 1 100 ? -18.317 -21.564 14.244 1.00 56.16 100 LYS A C 1
ATOM 776 O O . LYS A 1 100 ? -17.119 -21.493 13.984 1.00 56.16 100 LYS A O 1
ATOM 781 N N . THR A 1 101 ? -19.280 -21.022 13.505 1.00 53.34 101 THR A N 1
ATOM 782 C CA . THR A 1 101 ? -19.105 -20.048 12.428 1.00 53.34 101 THR A CA 1
ATOM 783 C C . THR A 1 101 ? -18.012 -19.059 12.804 1.00 53.34 101 THR A C 1
ATOM 785 O O . THR A 1 101 ? -18.262 -18.061 13.484 1.00 53.34 101 THR A O 1
ATOM 788 N N . ARG A 1 102 ? -16.772 -19.338 12.399 1.00 58.66 102 ARG A N 1
ATOM 789 C CA . ARG A 1 102 ? -15.677 -18.395 12.550 1.00 58.66 102 ARG A CA 1
ATOM 790 C C . ARG A 1 102 ? -15.914 -17.387 11.433 1.00 58.66 102 ARG A C 1
ATOM 792 O O . ARG A 1 102 ? -15.388 -17.534 10.340 1.00 58.66 102 ARG A O 1
ATOM 799 N N . LYS A 1 103 ? -16.788 -16.408 11.702 1.00 62.28 103 LYS A N 1
ATOM 800 C CA . LYS A 1 103 ? -17.190 -15.309 10.801 1.00 62.28 103 LYS A CA 1
ATOM 801 C C . LYS A 1 103 ? -16.021 -14.388 10.415 1.00 62.28 103 LYS A C 1
ATOM 803 O O . LYS A 1 103 ? -16.236 -13.333 9.839 1.00 62.28 103 LYS A O 1
ATOM 808 N N . LEU A 1 104 ? -14.789 -14.764 10.754 1.00 64.69 104 LEU A N 1
ATOM 809 C CA . LEU A 1 104 ? -13.595 -13.979 10.514 1.00 64.69 104 LEU A CA 1
ATOM 810 C C . LEU A 1 104 ? -12.665 -14.739 9.558 1.00 64.69 104 LEU A C 1
ATOM 812 O O . LEU A 1 104 ? -12.440 -15.940 9.760 1.00 64.69 104 LEU A O 1
ATOM 816 N N . PRO A 1 105 ? -12.123 -14.060 8.528 1.00 61.38 105 PRO A N 1
ATOM 817 C CA . PRO A 1 105 ? -11.208 -14.660 7.567 1.00 61.38 105 PRO A CA 1
ATOM 818 C C . PRO A 1 105 ? -9.988 -15.281 8.248 1.00 61.38 105 PRO A C 1
ATOM 820 O O . PRO A 1 105 ? -9.540 -14.839 9.308 1.00 61.38 105 PRO A O 1
ATOM 823 N N . ARG A 1 106 ? -9.403 -16.297 7.606 1.00 68.62 106 ARG A N 1
ATOM 824 C CA . ARG A 1 106 ? -8.136 -16.878 8.064 1.00 68.62 106 ARG A CA 1
ATOM 825 C C . ARG A 1 106 ? -7.040 -15.796 8.083 1.00 68.62 106 ARG A C 1
ATOM 827 O O . ARG A 1 106 ? -6.955 -15.016 7.129 1.00 68.62 106 ARG A O 1
ATOM 834 N N . PRO A 1 107 ? -6.172 -15.767 9.111 1.00 63.88 107 PRO A N 1
ATOM 835 C CA . PRO A 1 107 ? -5.054 -14.831 9.163 1.00 63.88 107 PRO A CA 1
ATOM 836 C C . PRO A 1 107 ? -4.135 -15.067 7.955 1.00 63.88 107 PRO A C 1
ATOM 838 O O . PRO A 1 107 ? -3.583 -16.154 7.805 1.00 63.88 107 PRO A O 1
ATOM 841 N N . SER A 1 108 ? -4.092 -14.084 7.045 1.00 64.44 108 SER A N 1
ATOM 842 C CA . SER A 1 108 ? -3.245 -13.936 5.831 1.00 64.44 108 SER A CA 1
ATOM 843 C C . SER A 1 108 ? -3.975 -13.183 4.708 1.00 64.44 108 SER A C 1
ATOM 845 O O . SER A 1 108 ? -3.321 -12.647 3.817 1.00 64.44 108 SER A O 1
ATOM 847 N N . LYS A 1 109 ? -5.315 -13.104 4.747 1.00 68.88 109 LYS A N 1
ATOM 848 C CA . LYS A 1 109 ? -6.130 -12.333 3.792 1.00 68.88 109 LYS A CA 1
ATOM 849 C C . LYS A 1 109 ? -6.859 -11.199 4.514 1.00 68.88 109 LYS A C 1
ATOM 851 O O . LYS A 1 109 ? -7.897 -11.423 5.127 1.00 68.88 109 LYS A O 1
ATOM 856 N N . CYS A 1 110 ? -6.302 -9.992 4.461 1.00 75.56 110 CYS A N 1
ATOM 857 C CA . CYS A 1 110 ? -6.906 -8.772 5.003 1.00 75.56 110 CYS A CA 1
ATOM 858 C C . CYS A 1 110 ? -7.260 -7.794 3.871 1.00 75.56 110 CYS A C 1
ATOM 860 O O . CYS A 1 110 ? -6.700 -7.878 2.780 1.00 75.56 110 CYS A O 1
ATOM 862 N N . GLY A 1 111 ? -8.200 -6.879 4.119 1.00 73.81 111 GLY A N 1
ATOM 863 C CA . GLY A 1 111 ? -8.428 -5.727 3.238 1.00 73.81 111 GLY A CA 1
ATOM 864 C C . GLY A 1 111 ? -8.957 -6.037 1.832 1.00 73.81 111 GLY A C 1
ATOM 865 O O . GLY A 1 111 ? -8.774 -5.222 0.933 1.00 73.81 111 GLY A O 1
ATOM 866 N N . GLN A 1 112 ? -9.586 -7.196 1.604 1.00 68.19 112 GLN A N 1
ATOM 867 C CA . GLN A 1 112 ? -10.193 -7.513 0.307 1.00 68.19 112 GLN A CA 1
ATOM 868 C C . GLN A 1 112 ? -11.464 -6.678 0.097 1.00 68.19 112 GLN A C 1
ATOM 870 O O . GLN A 1 112 ? -12.530 -7.038 0.583 1.00 68.19 112 GLN A O 1
ATOM 875 N N . MET A 1 113 ? -11.332 -5.553 -0.605 1.00 65.31 113 MET A N 1
ATOM 876 C CA . MET A 1 113 ? -12.450 -4.716 -1.044 1.00 65.31 113 MET A CA 1
ATOM 877 C C . MET A 1 113 ? -12.877 -5.181 -2.440 1.00 65.31 113 MET A C 1
ATOM 879 O O . MET A 1 113 ? -12.082 -5.120 -3.376 1.00 65.31 113 MET A O 1
ATOM 883 N N . THR A 1 114 ? -14.093 -5.708 -2.580 1.00 63.03 114 THR A N 1
ATOM 884 C CA . THR A 1 114 ? -14.596 -6.283 -3.844 1.00 63.03 114 THR A CA 1
ATOM 885 C C . THR A 1 114 ? -15.310 -5.263 -4.738 1.00 63.03 114 THR A C 1
ATOM 887 O O . THR A 1 114 ? -15.654 -5.598 -5.871 1.00 63.03 114 THR A O 1
ATOM 890 N N . SER A 1 115 ? -15.528 -4.027 -4.271 1.00 62.03 115 SER A N 1
ATOM 891 C CA . SER A 1 115 ? -16.263 -2.989 -5.002 1.00 62.03 115 SER A CA 1
ATOM 892 C C . SER A 1 115 ? -15.352 -1.964 -5.693 1.00 62.03 115 SER A C 1
ATOM 894 O O . SER A 1 115 ? -14.290 -1.576 -5.201 1.00 62.03 115 SER A O 1
ATOM 896 N N . SER A 1 116 ? -15.791 -1.492 -6.863 1.00 63.50 116 SER A N 1
ATOM 897 C CA . SER A 1 116 ? -15.258 -0.294 -7.513 1.00 63.50 116 SER A CA 1
ATOM 898 C C . SER A 1 116 ? -15.657 0.948 -6.710 1.00 63.50 116 SER A C 1
ATOM 900 O O . SER A 1 116 ? -16.840 1.159 -6.449 1.00 63.50 116 SER A O 1
ATOM 902 N N . ARG A 1 117 ? -14.683 1.785 -6.347 1.00 60.22 117 ARG A N 1
ATOM 903 C CA . ARG A 1 117 ? -14.881 3.001 -5.544 1.00 60.22 117 ARG A CA 1
ATOM 904 C C . ARG A 1 117 ? -15.781 4.013 -6.269 1.00 60.22 117 ARG A C 1
ATOM 906 O O . ARG A 1 117 ? -15.345 4.633 -7.234 1.00 60.22 117 ARG A O 1
ATOM 913 N N . ILE A 1 118 ? -17.007 4.211 -5.784 1.00 60.22 118 ILE A N 1
ATOM 914 C CA . ILE A 1 118 ? -17.879 5.316 -6.211 1.00 60.22 118 ILE A CA 1
ATOM 915 C C . ILE A 1 118 ? -17.460 6.579 -5.443 1.00 60.22 118 ILE A C 1
ATOM 917 O O . ILE A 1 118 ? -17.343 6.559 -4.219 1.00 60.22 118 ILE A O 1
ATOM 921 N N . TYR A 1 119 ? -17.183 7.675 -6.152 1.00 57.31 119 TYR A N 1
ATOM 922 C CA . TYR A 1 119 ? -16.792 8.958 -5.556 1.00 57.31 119 TYR A CA 1
ATOM 923 C C . TYR A 1 119 ? -18.035 9.836 -5.337 1.00 57.31 119 TYR A C 1
ATOM 925 O O . TYR A 1 119 ? -18.844 9.978 -6.247 1.00 57.31 119 TYR A O 1
ATOM 933 N N . GLY A 1 120 ? -18.177 10.438 -4.149 1.00 66.62 120 GLY A N 1
ATOM 934 C CA . GLY A 1 120 ? -19.237 11.418 -3.848 1.00 66.62 120 GLY A CA 1
ATOM 935 C C . GLY A 1 120 ? -20.507 10.872 -3.179 1.00 66.62 120 GLY A C 1
ATOM 936 O O . GLY A 1 120 ? -21.426 11.644 -2.929 1.00 66.62 120 GLY A O 1
ATOM 937 N N . GLY A 1 121 ? -20.564 9.576 -2.857 1.00 72.44 121 GLY A N 1
ATOM 938 C CA . GLY A 1 121 ? -21.647 8.969 -2.070 1.00 72.44 121 GLY A CA 1
ATOM 939 C C . GLY A 1 121 ? -21.215 8.622 -0.640 1.00 72.44 121 GLY A C 1
ATOM 940 O O . GLY A 1 121 ? -20.029 8.430 -0.386 1.00 72.44 121 GLY A O 1
ATOM 941 N N . ASN A 1 122 ? -22.177 8.521 0.287 1.00 77.81 122 ASN A N 1
ATOM 942 C CA . ASN A 1 122 ? -21.956 8.069 1.675 1.00 77.81 122 ASN A CA 1
ATOM 943 C C . ASN A 1 122 ? -22.585 6.688 1.973 1.00 77.81 122 ASN A C 1
ATOM 945 O O . ASN A 1 122 ? -22.406 6.137 3.053 1.00 77.81 122 ASN A O 1
ATOM 949 N N . ALA A 1 123 ? -23.355 6.133 1.034 1.00 79.44 123 ALA A N 1
ATOM 950 C CA . ALA A 1 123 ? -24.024 4.847 1.206 1.00 79.44 123 ALA A CA 1
ATOM 951 C C . ALA A 1 123 ? -23.121 3.691 0.758 1.00 79.44 123 ALA A C 1
ATOM 953 O O . ALA A 1 123 ? -22.467 3.781 -0.282 1.00 79.44 123 ALA A O 1
ATOM 954 N N . THR A 1 124 ? -23.136 2.601 1.521 1.00 78.81 124 THR A N 1
ATOM 955 C CA . THR A 1 124 ? -22.368 1.378 1.265 1.00 78.81 124 THR A CA 1
ATOM 956 C C . THR A 1 124 ? -23.310 0.181 1.156 1.00 78.81 124 THR A C 1
ATOM 958 O O . THR A 1 124 ? -24.407 0.176 1.720 1.00 78.81 124 THR A O 1
ATOM 961 N N . LYS A 1 125 ? -22.916 -0.841 0.394 1.00 78.50 125 LYS A N 1
ATOM 962 C CA . LYS A 1 125 ? -23.652 -2.108 0.330 1.00 78.50 125 LYS A CA 1
ATOM 963 C C . LYS A 1 125 ? -23.431 -2.912 1.613 1.00 78.50 125 LYS A C 1
ATOM 965 O O . LYS A 1 125 ? -22.398 -2.795 2.275 1.00 78.50 125 LYS A O 1
ATOM 970 N N . ILE A 1 126 ? -24.391 -3.780 1.925 1.00 78.81 126 ILE A N 1
ATOM 971 C CA . ILE A 1 126 ? -24.238 -4.793 2.975 1.00 78.81 126 ILE A CA 1
ATOM 972 C C . ILE A 1 126 ? -22.975 -5.614 2.665 1.00 78.81 126 ILE A C 1
ATOM 974 O O . ILE A 1 126 ? -22.770 -6.018 1.521 1.00 78.81 126 ILE A O 1
ATOM 978 N N . ASP A 1 127 ? -22.120 -5.794 3.673 1.00 75.75 127 ASP A N 1
ATOM 979 C CA . ASP A 1 127 ? -20.832 -6.500 3.598 1.00 75.75 127 ASP A CA 1
ATOM 980 C C . ASP A 1 127 ? -19.780 -5.907 2.639 1.00 75.75 127 ASP A C 1
ATOM 982 O O . ASP A 1 127 ? -18.772 -6.551 2.349 1.00 75.75 127 ASP A O 1
ATOM 986 N N . GLU A 1 128 ? -19.939 -4.656 2.191 1.00 78.75 128 GLU A N 1
ATOM 987 C CA . GLU A 1 128 ? -18.919 -3.980 1.369 1.00 78.75 128 GLU A CA 1
ATOM 988 C C . GLU A 1 128 ? -17.586 -3.801 2.116 1.00 78.75 128 GLU A C 1
ATOM 990 O O . GLU A 1 128 ? -16.510 -3.818 1.513 1.00 78.75 128 GLU A O 1
ATOM 995 N N . TYR A 1 129 ? -17.660 -3.700 3.446 1.00 83.44 129 TYR A N 1
ATOM 996 C CA . TYR A 1 129 ? -16.512 -3.574 4.339 1.00 83.44 129 TYR A CA 1
ATOM 997 C C . TYR A 1 129 ? -16.551 -4.663 5.417 1.00 83.44 129 TYR A C 1
ATOM 999 O O . TYR A 1 129 ? -16.975 -4.400 6.545 1.00 83.44 129 TYR A O 1
ATOM 1007 N N . PRO A 1 130 ? -16.067 -5.883 5.113 1.00 79.12 130 PRO A N 1
ATOM 1008 C CA . PRO A 1 130 ? -16.155 -7.030 6.024 1.00 79.12 130 PRO A CA 1
ATOM 1009 C C . PRO A 1 130 ? -15.412 -6.858 7.358 1.00 79.12 130 PRO A C 1
ATOM 1011 O O . PRO A 1 130 ? -15.575 -7.662 8.269 1.00 79.12 130 PRO A O 1
ATOM 1014 N N . TRP A 1 131 ? -14.549 -5.845 7.468 1.00 82.38 131 TRP A N 1
ATOM 1015 C CA . TRP A 1 131 ? -13.773 -5.522 8.671 1.00 82.38 131 TRP A CA 1
ATOM 1016 C C . TRP A 1 131 ? -14.428 -4.465 9.571 1.00 82.38 131 TRP A C 1
ATOM 1018 O O . TRP A 1 131 ? -13.808 -4.028 10.538 1.00 82.38 131 TRP A O 1
ATOM 1028 N N . MET A 1 132 ? -15.645 -4.018 9.262 1.00 86.00 132 MET A N 1
ATOM 1029 C CA . MET A 1 132 ? -16.386 -3.095 10.119 1.00 86.00 132 MET A CA 1
ATOM 1030 C C . MET A 1 132 ? -16.792 -3.789 11.427 1.00 86.00 132 MET A C 1
ATOM 1032 O O . MET A 1 132 ? -17.288 -4.914 11.414 1.00 86.00 132 MET A O 1
ATOM 1036 N N . ALA A 1 133 ? -16.579 -3.116 12.559 1.00 86.69 133 ALA A N 1
ATOM 1037 C CA . ALA A 1 133 ? -16.894 -3.638 13.884 1.00 86.69 133 ALA A CA 1
ATOM 1038 C C . ALA A 1 133 ? -17.650 -2.592 14.708 1.00 86.69 133 ALA A C 1
ATOM 1040 O O . ALA A 1 133 ? -17.339 -1.403 14.648 1.00 86.69 133 ALA A O 1
ATOM 1041 N N . LEU A 1 134 ? -18.626 -3.057 15.486 1.00 90.75 134 LEU A N 1
ATOM 1042 C CA . LEU A 1 134 ? -19.354 -2.261 16.468 1.00 90.75 134 LEU A CA 1
ATOM 1043 C C . LEU A 1 134 ? -18.813 -2.605 17.856 1.00 90.75 134 LEU A C 1
ATOM 1045 O O . LEU A 1 134 ? -18.715 -3.782 18.202 1.00 90.75 134 LEU A O 1
ATOM 1049 N N . ILE A 1 135 ? -18.453 -1.585 18.631 1.00 90.81 135 ILE A N 1
ATOM 1050 C CA . ILE A 1 135 ? -18.003 -1.742 20.015 1.00 90.81 135 ILE A CA 1
ATOM 1051 C C . ILE A 1 135 ? -19.083 -1.146 20.913 1.00 90.81 135 ILE A C 1
ATOM 1053 O O . ILE A 1 135 ? -19.408 0.033 20.786 1.00 90.81 135 ILE A O 1
ATOM 1057 N N . GLU A 1 136 ? -19.624 -1.964 21.807 1.00 93.94 136 GLU A N 1
ATOM 1058 C CA . GLU A 1 136 ? -20.602 -1.565 22.817 1.00 93.94 136 GLU A CA 1
ATOM 1059 C C . GLU A 1 136 ? -19.959 -1.643 24.206 1.00 93.94 136 GLU A C 1
ATOM 1061 O O . GLU A 1 136 ? -19.203 -2.571 24.495 1.00 93.94 136 GLU A O 1
ATOM 1066 N N . TYR A 1 137 ? -20.260 -0.663 25.059 1.00 87.50 137 TYR A N 1
ATOM 1067 C CA . TYR A 1 137 ? -19.788 -0.615 26.440 1.00 87.50 137 TYR A CA 1
ATOM 1068 C C . TYR A 1 137 ? -20.966 -0.788 27.391 1.00 87.50 137 TYR A C 1
ATOM 1070 O O . TYR A 1 137 ? -21.912 -0.000 27.367 1.00 87.50 137 TYR A O 1
ATOM 1078 N N . THR A 1 138 ? -20.880 -1.787 28.262 1.00 83.50 138 THR A N 1
ATOM 1079 C CA . THR A 1 138 ? -21.780 -1.924 29.408 1.00 83.50 138 THR A CA 1
ATOM 1080 C C . THR A 1 138 ? -21.211 -1.147 30.589 1.00 83.50 138 THR A C 1
ATOM 1082 O O . THR A 1 138 ? -19.999 -1.171 30.816 1.00 83.50 138 THR A O 1
ATOM 1085 N N . LYS A 1 139 ? -22.086 -0.442 31.304 1.00 73.19 139 LYS A N 1
ATOM 1086 C CA . LYS A 1 139 ? -21.733 0.368 32.472 1.00 73.19 139 LYS A CA 1
ATOM 1087 C C . LYS A 1 139 ? -21.362 -0.489 33.679 1.00 73.19 139 LYS A C 1
ATOM 1089 O O . LYS A 1 139 ? -21.993 -1.556 33.844 1.00 73.19 139 LYS A O 1
#

Sequence (139 aa):
MGKPTFGRCITPNGRPGSCVILQHCKKLYSLLLNQPLHDVNRLYLSQSQCGYLNRKVLICCPDQNSTPLILTQATVKPIKLEQGFKKAVLLDKIPLESTKTRKLPRPSKCGQMTSSRIYGGNATKIDEYPWMALIEYTK

Foldseek 3Di:
DDADFPDWDAAPVRAIFTWHFQVPQPVLVVLVVDPPNDVVSVVSQVRQFDDDDPNTTIGGHHDPPDDGPPPPDPPDPPDDDDDDDDDDDDDDDDDDPPPDPPLDDDPPDPDDQPDDDDPPDDDDDVCSPSPDDDDDDDD